Protein AF-A0A540NAC8-F1 (afdb_monomer)

Structure (mmCIF, N/CA/C/O backbone):
data_AF-A0A540NAC8-F1
#
_entry.id   AF-A0A540NAC8-F1
#
loop_
_atom_site.group_PDB
_atom_site.id
_atom_site.type_symbol
_atom_site.label_atom_id
_atom_site.label_alt_id
_atom_site.label_comp_id
_atom_site.label_asym_id
_atom_site.label_entity_id
_atom_site.label_seq_id
_atom_site.pdbx_PDB_ins_code
_atom_site.Cartn_x
_atom_site.Cartn_y
_atom_site.Cartn_z
_atom_site.occupancy
_atom_site.B_iso_or_equiv
_atom_site.auth_seq_id
_atom_site.auth_comp_id
_atom_site.auth_asym_id
_atom_site.auth_atom_id
_atom_site.pdbx_PDB_model_num
ATOM 1 N N . MET A 1 1 ? 23.824 0.332 6.372 1.00 34.28 1 MET A N 1
ATOM 2 C CA . MET A 1 1 ? 22.868 -0.719 6.780 1.00 34.28 1 MET A CA 1
ATOM 3 C C . MET A 1 1 ? 21.533 -0.044 7.017 1.00 34.28 1 MET A C 1
ATOM 5 O O . MET A 1 1 ? 21.444 0.751 7.944 1.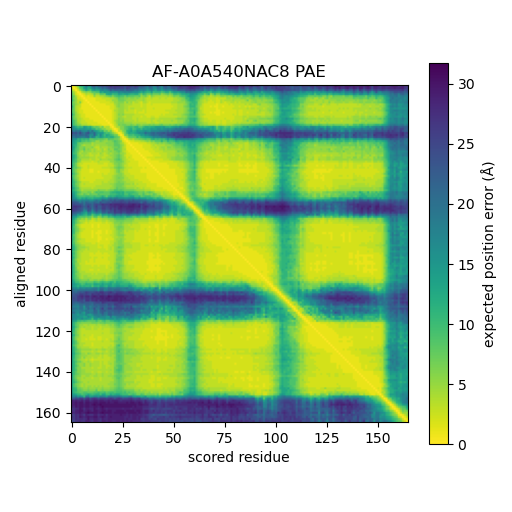00 34.28 1 MET A O 1
ATOM 9 N N . SER A 1 2 ? 20.556 -0.248 6.133 1.00 44.81 2 SER A N 1
ATOM 10 C CA . SER A 1 2 ? 19.214 0.315 6.319 1.00 44.81 2 SER A CA 1
ATOM 11 C C . SER A 1 2 ? 18.556 -0.376 7.517 1.00 44.81 2 SER A C 1
ATOM 13 O O . SER A 1 2 ? 18.455 -1.599 7.527 1.00 44.81 2 SER A O 1
ATOM 15 N N . GLN A 1 3 ? 18.176 0.382 8.550 1.00 55.34 3 GLN A N 1
ATOM 16 C CA . GLN A 1 3 ? 17.523 -0.128 9.766 1.00 55.34 3 GLN A CA 1
ATOM 17 C C . GLN A 1 3 ? 16.002 -0.241 9.584 1.00 55.34 3 GLN A C 1
ATOM 19 O O . GLN A 1 3 ? 15.232 0.156 10.458 1.00 55.34 3 GLN A O 1
ATOM 24 N N . ASN A 1 4 ? 15.549 -0.750 8.441 1.00 63.44 4 ASN A N 1
ATOM 25 C CA . ASN A 1 4 ? 14.123 -0.972 8.249 1.00 63.44 4 ASN A CA 1
ATOM 26 C C . ASN A 1 4 ? 13.706 -2.256 8.984 1.00 63.44 4 ASN A C 1
ATOM 28 O O . ASN A 1 4 ? 14.399 -3.273 8.881 1.00 63.44 4 ASN A O 1
ATOM 32 N N . PRO A 1 5 ? 12.607 -2.228 9.757 1.00 73.19 5 PRO A N 1
ATOM 33 C CA . PRO A 1 5 ? 12.093 -3.428 10.397 1.00 73.19 5 PRO A CA 1
ATOM 34 C C . PRO A 1 5 ? 11.676 -4.466 9.337 1.00 73.19 5 PRO A C 1
ATOM 36 O O . PRO A 1 5 ? 11.175 -4.080 8.281 1.00 73.19 5 PRO A O 1
ATOM 39 N N . PRO A 1 6 ? 11.835 -5.775 9.611 1.00 82.75 6 PRO A N 1
ATOM 40 C CA . PRO A 1 6 ? 11.365 -6.832 8.719 1.00 82.75 6 PRO A CA 1
ATOM 41 C C . PRO A 1 6 ? 9.871 -6.691 8.367 1.00 82.75 6 PRO A C 1
ATOM 43 O O . PRO A 1 6 ? 9.101 -6.239 9.226 1.00 82.75 6 PRO A O 1
ATOM 46 N N . PRO A 1 7 ? 9.429 -7.143 7.174 1.00 83.50 7 PRO A N 1
ATOM 47 C CA . PRO A 1 7 ? 8.024 -7.080 6.765 1.00 83.50 7 PRO A CA 1
ATOM 48 C C . PRO A 1 7 ? 7.056 -7.698 7.783 1.00 83.50 7 PRO A C 1
ATOM 50 O O . PRO A 1 7 ? 6.008 -7.120 8.055 1.00 83.50 7 PRO A O 1
ATOM 53 N N . ASP A 1 8 ? 7.432 -8.800 8.437 1.00 87.25 8 ASP A N 1
ATOM 54 C CA . ASP A 1 8 ? 6.639 -9.414 9.511 1.00 87.25 8 ASP A CA 1
ATOM 55 C C . ASP A 1 8 ? 6.321 -8.449 10.659 1.00 87.25 8 ASP A C 1
ATOM 57 O O . ASP A 1 8 ? 5.181 -8.378 11.125 1.00 87.25 8 ASP A O 1
ATOM 61 N N . ASN A 1 9 ? 7.311 -7.669 11.099 1.00 88.81 9 ASN A N 1
ATOM 62 C CA . ASN A 1 9 ? 7.152 -6.748 12.222 1.00 88.81 9 ASN A CA 1
ATOM 63 C C . ASN A 1 9 ? 6.207 -5.601 11.856 1.00 88.81 9 ASN A C 1
ATOM 65 O O . ASN A 1 9 ? 5.328 -5.242 12.644 1.00 88.81 9 ASN A O 1
ATOM 69 N N . VAL A 1 10 ? 6.359 -5.048 10.649 1.00 89.19 10 VAL A N 1
ATOM 70 C CA . VAL A 1 10 ? 5.460 -4.004 10.143 1.00 89.19 10 VAL A CA 1
ATOM 71 C C . VAL A 1 10 ? 4.057 -4.576 9.952 1.00 89.19 10 VAL A C 1
ATOM 73 O O . VAL A 1 10 ? 3.091 -3.985 10.425 1.00 89.19 10 VAL A O 1
ATOM 76 N N . CYS A 1 11 ? 3.924 -5.768 9.370 1.00 90.62 11 CYS A N 1
ATOM 77 C CA . CYS A 1 11 ? 2.642 -6.445 9.201 1.00 90.62 11 CYS A CA 1
ATOM 78 C C . CYS A 1 11 ? 1.922 -6.667 10.541 1.00 90.62 11 CYS A C 1
ATOM 80 O O . CYS 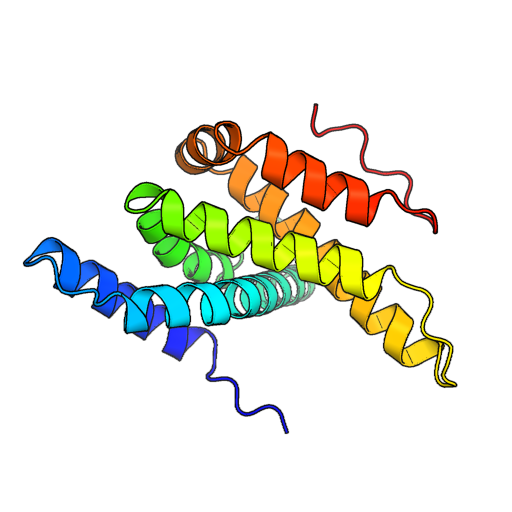A 1 11 ? 0.717 -6.422 10.648 1.00 90.62 11 CYS A O 1
ATOM 82 N N . ALA A 1 12 ? 2.640 -7.119 11.573 1.00 91.31 12 ALA A N 1
ATOM 83 C CA . ALA A 1 12 ? 2.095 -7.310 12.915 1.00 91.31 12 ALA A CA 1
ATOM 84 C C . ALA A 1 12 ? 1.642 -5.980 13.542 1.00 91.31 12 ALA A C 1
ATOM 86 O O . ALA A 1 12 ? 0.555 -5.906 14.126 1.00 91.31 12 ALA A O 1
ATOM 87 N N . MET A 1 13 ? 2.428 -4.914 13.367 1.00 92.00 13 MET A N 1
ATOM 88 C CA . MET A 1 13 ? 2.060 -3.562 13.793 1.00 92.00 13 MET A CA 1
ATOM 89 C C . MET A 1 13 ? 0.780 -3.084 13.094 1.00 92.00 13 MET A C 1
ATOM 91 O O . MET A 1 13 ? -0.143 -2.638 13.773 1.00 92.00 13 MET A O 1
ATOM 95 N N . LEU A 1 14 ? 0.678 -3.221 11.768 1.00 91.38 14 LEU A N 1
ATOM 96 C CA . LEU A 1 14 ? -0.507 -2.805 11.008 1.00 91.38 14 LEU A CA 1
ATOM 97 C C . LEU A 1 14 ? -1.757 -3.580 11.444 1.00 91.38 14 LEU A C 1
ATOM 99 O O . LEU A 1 14 ? -2.805 -2.980 11.671 1.00 91.38 14 LEU A O 1
ATOM 103 N N . ARG A 1 15 ? -1.653 -4.900 11.650 1.00 90.88 15 ARG A N 1
ATOM 104 C CA . ARG A 1 15 ? -2.763 -5.715 12.184 1.00 90.88 15 ARG A CA 1
ATOM 105 C C . ARG A 1 15 ? -3.196 -5.261 13.577 1.00 90.88 15 ARG A C 1
ATOM 107 O O . ARG A 1 15 ? -4.394 -5.194 13.858 1.00 90.88 15 ARG A O 1
ATOM 114 N N . THR A 1 16 ? -2.236 -4.919 14.432 1.00 88.56 16 THR A N 1
ATOM 115 C CA . THR A 1 16 ? -2.513 -4.391 15.774 1.00 88.56 16 THR A CA 1
ATOM 116 C C . THR A 1 16 ? -3.238 -3.050 15.687 1.00 88.56 16 THR A C 1
ATOM 118 O O . THR A 1 16 ? -4.263 -2.874 16.340 1.00 88.56 16 THR A O 1
ATOM 121 N N . LEU A 1 17 ? -2.774 -2.139 14.825 1.00 86.25 17 LEU A N 1
ATOM 122 C CA . LEU A 1 17 ? -3.424 -0.849 14.580 1.00 86.25 17 LEU A CA 1
ATOM 123 C C . LEU A 1 17 ? -4.868 -1.021 14.104 1.00 86.25 17 LEU A C 1
ATOM 125 O O . LEU A 1 17 ? -5.769 -0.433 14.690 1.00 86.25 17 LEU A O 1
ATOM 129 N N . ILE A 1 18 ? -5.108 -1.883 13.112 1.00 86.31 18 ILE A N 1
ATOM 130 C CA . ILE A 1 18 ? -6.457 -2.178 12.600 1.00 86.31 18 ILE A CA 1
ATOM 131 C C . ILE A 1 18 ? -7.370 -2.708 13.712 1.00 86.31 18 ILE A C 1
ATOM 133 O O . ILE A 1 18 ? -8.542 -2.331 13.786 1.00 86.31 18 ILE A O 1
ATOM 137 N N . THR A 1 19 ? -6.844 -3.583 14.571 1.00 85.88 19 THR A N 1
ATOM 138 C CA . THR A 1 19 ? -7.596 -4.187 15.680 1.00 85.88 19 THR A CA 1
ATOM 139 C C . THR A 1 19 ? -7.957 -3.150 16.744 1.00 85.88 19 THR A C 1
ATOM 141 O O . THR A 1 19 ? -9.088 -3.130 17.224 1.00 85.88 19 THR A O 1
ATOM 144 N N . LEU A 1 20 ? -7.018 -2.270 17.099 1.00 78.50 20 LEU A N 1
ATOM 145 C CA . LEU A 1 20 ? -7.239 -1.215 18.091 1.00 78.50 20 LEU A CA 1
ATOM 146 C C . LEU A 1 20 ? -8.197 -0.137 17.573 1.00 78.50 20 LEU A C 1
ATOM 148 O O . LEU A 1 20 ? -9.123 0.249 18.283 1.00 78.50 20 LEU A O 1
ATOM 152 N N . ASP A 1 21 ? -8.021 0.295 16.325 1.00 72.75 21 ASP A N 1
ATOM 153 C CA . ASP A 1 21 ? -8.832 1.352 15.715 1.00 72.75 21 ASP A CA 1
ATOM 154 C C . ASP A 1 21 ? -10.301 0.937 15.521 1.00 72.75 21 ASP A C 1
ATOM 156 O O . ASP A 1 21 ? -11.215 1.742 15.666 1.00 72.75 21 ASP A O 1
ATOM 160 N N . SER A 1 22 ? -10.561 -0.359 15.305 1.00 63.78 22 SER A N 1
ATOM 161 C CA . SER A 1 22 ? -11.932 -0.894 15.202 1.00 63.78 22 SER A CA 1
ATOM 162 C C . SER A 1 22 ? -12.733 -0.798 16.509 1.00 63.78 22 SER A C 1
ATOM 164 O O . SER A 1 22 ? -13.950 -0.957 16.486 1.00 63.78 22 SER A O 1
ATOM 166 N N . ASN A 1 23 ? -12.069 -0.548 17.641 1.00 54.91 23 ASN A N 1
ATOM 167 C CA . ASN A 1 23 ? -12.704 -0.440 18.954 1.00 54.91 23 ASN A CA 1
ATOM 168 C C . ASN A 1 23 ? -12.814 1.011 19.452 1.00 54.91 23 ASN A C 1
ATOM 170 O O . ASN A 1 23 ? -13.647 1.295 20.309 1.00 54.91 23 ASN A O 1
ATOM 174 N N . THR A 1 24 ? -12.003 1.925 18.918 1.00 49.75 24 THR A N 1
ATOM 175 C CA . THR A 1 24 ? -11.921 3.343 19.312 1.00 49.75 24 THR A CA 1
ATOM 176 C C . THR A 1 24 ? -11.070 4.077 18.275 1.00 49.75 24 THR A C 1
ATOM 178 O O . THR A 1 24 ? -10.004 3.578 17.932 1.00 49.75 24 THR A O 1
ATOM 181 N N . THR A 1 25 ? -11.475 5.261 17.812 1.00 57.84 25 THR A N 1
ATOM 182 C CA . THR A 1 25 ? -10.711 6.073 16.846 1.00 57.84 25 THR A CA 1
ATOM 183 C C . THR A 1 25 ? -9.410 6.576 17.491 1.00 57.84 25 THR A C 1
ATOM 185 O O . THR A 1 25 ? -9.408 7.587 18.194 1.00 57.84 25 THR A O 1
ATOM 188 N N . ILE A 1 26 ? -8.307 5.833 17.328 1.00 64.69 26 ILE A N 1
ATOM 189 C CA . ILE A 1 26 ? -7.054 6.033 18.095 1.00 64.69 26 ILE A CA 1
ATOM 190 C C . ILE A 1 26 ? -5.941 6.677 17.251 1.00 64.69 26 ILE A C 1
ATOM 192 O O . ILE A 1 26 ? -4.974 7.212 17.804 1.00 64.69 26 ILE A O 1
ATOM 196 N N . ILE A 1 27 ? -6.026 6.652 15.917 1.00 71.38 27 ILE A N 1
ATOM 197 C CA . ILE A 1 27 ? -4.897 7.093 15.085 1.00 71.38 27 ILE A CA 1
ATOM 198 C C . ILE A 1 27 ? -4.772 8.623 15.114 1.00 71.38 27 ILE A C 1
ATOM 200 O O . ILE A 1 27 ? -5.547 9.355 14.507 1.00 71.38 27 ILE A O 1
ATOM 204 N N . SER A 1 28 ? -3.753 9.118 15.821 1.00 79.69 28 SER A N 1
ATOM 205 C CA . SER A 1 28 ? -3.393 10.541 15.807 1.00 79.69 28 SER A CA 1
ATOM 206 C C . SER A 1 28 ? -2.917 10.998 14.421 1.00 79.69 28 SER A C 1
ATOM 208 O O . SER A 1 28 ? -2.326 10.217 13.675 1.00 79.69 28 SER A O 1
ATOM 210 N N . GLN A 1 29 ? -3.045 12.293 14.116 1.00 79.00 29 GLN A N 1
ATOM 211 C CA . GLN A 1 29 ? -2.533 12.879 12.867 1.00 79.00 29 GLN A CA 1
ATOM 212 C C . GLN A 1 29 ? -1.032 12.609 12.654 1.00 79.00 29 GLN A C 1
ATOM 214 O O . GLN A 1 29 ? -0.590 12.355 11.538 1.00 79.00 29 GLN A O 1
ATOM 219 N N . ARG A 1 30 ? -0.231 12.603 13.730 1.00 81.75 30 ARG A N 1
ATOM 220 C CA . ARG A 1 30 ? 1.194 12.250 13.645 1.00 81.75 30 ARG A CA 1
ATOM 221 C C . ARG A 1 30 ? 1.385 10.803 13.189 1.00 81.75 30 ARG A C 1
ATOM 223 O O . ARG A 1 30 ? 2.206 10.558 12.314 1.00 81.75 30 ARG A O 1
ATOM 230 N N . ALA A 1 31 ? 0.638 9.865 13.770 1.00 80.94 31 ALA A N 1
ATOM 231 C CA . ALA A 1 31 ? 0.697 8.459 13.379 1.00 80.94 31 ALA A CA 1
ATOM 232 C C . ALA A 1 31 ? 0.231 8.261 11.930 1.00 80.94 31 ALA A C 1
ATOM 234 O O . ALA A 1 31 ? 0.846 7.493 11.200 1.00 80.94 31 ALA A O 1
ATOM 235 N N . PHE A 1 32 ? -0.785 9.008 11.497 1.00 82.56 32 PHE A N 1
ATOM 236 C CA . PHE A 1 32 ? -1.253 9.020 10.113 1.00 82.56 32 PHE A CA 1
ATOM 237 C C . PHE A 1 32 ? -0.153 9.448 9.128 1.00 82.56 32 PHE A C 1
ATOM 239 O O . PHE A 1 32 ? 0.141 8.725 8.179 1.00 82.56 32 PHE A O 1
ATOM 246 N N . ILE A 1 33 ? 0.530 10.566 9.399 1.00 83.38 33 ILE A N 1
ATOM 247 C CA . ILE A 1 33 ? 1.661 11.034 8.579 1.00 83.38 33 ILE A CA 1
ATOM 248 C C . ILE A 1 33 ? 2.791 9.995 8.569 1.00 83.38 33 ILE A C 1
ATOM 250 O O . ILE A 1 33 ? 3.353 9.690 7.520 1.00 83.38 33 ILE A O 1
ATOM 254 N N . SER A 1 34 ? 3.116 9.409 9.727 1.00 86.38 34 SER A N 1
ATOM 255 C CA . SER A 1 34 ? 4.127 8.350 9.802 1.00 86.38 34 SER A CA 1
ATOM 256 C C . SER A 1 34 ? 3.749 7.120 8.972 1.00 86.38 34 SER A C 1
ATOM 258 O O . SER A 1 34 ? 4.615 6.568 8.299 1.00 86.38 34 SER A O 1
ATOM 260 N N . LEU A 1 35 ? 2.476 6.711 8.971 1.00 86.62 35 LEU A N 1
ATOM 261 C CA . LEU A 1 35 ? 1.990 5.613 8.132 1.00 86.62 35 LEU A CA 1
ATOM 262 C C . LEU A 1 35 ? 2.138 5.934 6.644 1.00 86.62 35 LEU A C 1
ATOM 264 O O . LEU A 1 35 ? 2.628 5.087 5.905 1.00 86.62 35 LEU A O 1
ATOM 268 N N . GLY A 1 36 ? 1.805 7.155 6.224 1.00 85.12 36 GLY A N 1
ATOM 269 C CA . GLY A 1 36 ? 1.996 7.607 4.844 1.00 85.12 36 GLY A CA 1
ATOM 270 C C . GLY A 1 36 ? 3.436 7.500 4.342 1.00 85.12 36 GLY A C 1
ATOM 271 O O . GLY A 1 36 ? 3.645 7.221 3.172 1.00 85.12 36 GLY A O 1
ATOM 272 N N . ASN A 1 37 ? 4.423 7.635 5.231 1.00 84.38 37 ASN A N 1
ATOM 273 C CA . ASN A 1 37 ? 5.840 7.502 4.880 1.00 84.38 37 ASN A CA 1
ATOM 274 C C . ASN A 1 37 ? 6.345 6.049 4.943 1.00 84.38 37 ASN A C 1
ATOM 276 O O . ASN A 1 37 ? 7.233 5.663 4.186 1.00 84.38 37 ASN A O 1
ATOM 280 N N . ILE A 1 38 ? 5.808 5.240 5.862 1.00 88.88 38 ILE A N 1
ATOM 281 C CA . ILE A 1 38 ? 6.247 3.851 6.080 1.00 88.88 38 ILE A CA 1
ATOM 282 C C . ILE A 1 38 ? 5.617 2.902 5.056 1.00 88.88 38 ILE A C 1
ATOM 284 O O . ILE A 1 38 ? 6.293 2.007 4.546 1.00 88.88 38 ILE A O 1
ATOM 288 N N . LEU A 1 39 ? 4.327 3.078 4.757 1.00 93.06 39 LEU A N 1
ATOM 289 C CA . LEU A 1 39 ? 3.563 2.162 3.910 1.00 93.06 39 LEU A CA 1
ATOM 290 C C . LEU A 1 39 ? 4.083 2.053 2.473 1.00 93.06 39 LEU A C 1
ATOM 292 O O . LEU A 1 39 ? 4.182 0.918 2.010 1.00 93.06 39 LEU A O 1
ATOM 296 N N . PRO A 1 40 ? 4.466 3.141 1.773 1.00 92.56 40 PRO A N 1
ATOM 297 C CA . PRO A 1 40 ? 5.029 3.037 0.432 1.00 92.56 40 PRO A CA 1
ATOM 298 C C . PRO A 1 40 ? 6.248 2.117 0.420 1.00 92.56 40 PRO A C 1
ATOM 300 O O . PRO A 1 40 ? 6.303 1.177 -0.365 1.00 92.56 40 PRO A O 1
ATOM 303 N N . ARG A 1 41 ? 7.180 2.304 1.366 1.00 91.12 41 ARG A N 1
ATOM 304 C CA . ARG A 1 41 ? 8.380 1.465 1.448 1.00 91.12 41 ARG A CA 1
ATOM 305 C C . ARG A 1 41 ? 8.041 0.013 1.763 1.00 91.12 41 ARG A C 1
ATOM 307 O O . ARG A 1 41 ? 8.540 -0.885 1.095 1.00 91.12 41 ARG A O 1
ATOM 314 N N . TYR A 1 42 ? 7.179 -0.200 2.754 1.00 92.44 42 TYR A N 1
ATOM 315 C CA . TYR A 1 42 ? 6.730 -1.533 3.142 1.00 92.44 42 TYR A CA 1
ATOM 316 C C . TYR A 1 42 ? 6.097 -2.292 1.968 1.00 92.44 42 TYR A C 1
ATOM 318 O O . TYR A 1 42 ? 6.391 -3.466 1.774 1.00 92.44 42 TYR A O 1
ATOM 326 N N . LEU A 1 43 ? 5.266 -1.630 1.158 1.00 93.69 43 LEU A N 1
ATOM 327 C CA . LEU A 1 43 ? 4.634 -2.245 -0.010 1.00 93.69 43 LEU A CA 1
ATOM 328 C C . LEU A 1 43 ? 5.658 -2.662 -1.070 1.00 93.69 43 LEU A C 1
ATOM 330 O O . LEU A 1 43 ? 5.538 -3.756 -1.615 1.00 93.69 43 LEU A O 1
ATOM 334 N N . ILE A 1 44 ? 6.685 -1.841 -1.315 1.00 91.62 44 ILE A N 1
ATOM 335 C CA . ILE A 1 44 ? 7.790 -2.199 -2.216 1.00 91.62 44 ILE A CA 1
ATOM 336 C C . ILE A 1 44 ? 8.556 -3.413 -1.684 1.00 91.62 44 ILE A C 1
ATOM 338 O O . ILE A 1 44 ? 8.757 -4.376 -2.423 1.00 91.62 44 ILE A O 1
ATOM 342 N N . ASP A 1 45 ? 8.919 -3.412 -0.399 1.00 89.62 45 ASP A N 1
ATOM 343 C CA . ASP A 1 45 ? 9.643 -4.527 0.221 1.00 89.62 45 ASP A CA 1
ATOM 344 C C . ASP A 1 45 ? 8.805 -5.836 0.164 1.00 89.62 45 ASP A C 1
ATOM 346 O O . ASP A 1 45 ? 9.335 -6.923 -0.078 1.00 89.62 45 ASP A O 1
ATOM 350 N N . VAL A 1 46 ? 7.476 -5.748 0.315 1.00 90.38 46 VAL A N 1
ATOM 351 C CA . VAL A 1 46 ? 6.550 -6.889 0.170 1.00 90.38 46 VAL A CA 1
ATOM 352 C C . VAL A 1 46 ? 6.459 -7.379 -1.274 1.00 90.38 46 VAL A C 1
ATOM 354 O O . VAL A 1 46 ? 6.472 -8.587 -1.506 1.00 90.38 46 VAL A O 1
ATOM 357 N N . VAL A 1 47 ? 6.381 -6.479 -2.252 1.00 89.88 47 VAL A N 1
ATOM 358 C CA . VAL A 1 47 ? 6.387 -6.858 -3.671 1.00 89.88 47 VAL A CA 1
ATOM 359 C C . VAL A 1 47 ? 7.675 -7.589 -4.032 1.00 89.88 47 VAL A C 1
ATOM 361 O O . VAL A 1 47 ? 7.624 -8.639 -4.670 1.00 89.88 47 VAL A O 1
ATOM 364 N N . GLN A 1 48 ? 8.819 -7.095 -3.566 1.00 87.50 48 GLN A N 1
ATOM 365 C CA . GLN A 1 48 ? 10.104 -7.758 -3.775 1.00 87.50 48 GLN A CA 1
ATOM 366 C C . GLN A 1 48 ? 10.125 -9.158 -3.139 1.00 87.50 48 GLN A C 1
ATOM 368 O O . GLN A 1 48 ? 10.538 -10.109 -3.799 1.00 87.50 48 GLN A O 1
ATOM 373 N N . CYS A 1 49 ? 9.581 -9.317 -1.923 1.00 86.31 49 CYS A N 1
ATOM 374 C CA . CYS A 1 49 ? 9.379 -10.630 -1.287 1.00 86.31 49 CYS A CA 1
ATOM 375 C C . CYS A 1 49 ? 8.569 -11.576 -2.182 1.00 86.31 49 CYS A C 1
ATOM 377 O O . CYS A 1 49 ? 8.984 -12.711 -2.397 1.00 86.31 49 CYS A O 1
ATOM 379 N N . ILE A 1 50 ? 7.444 -11.109 -2.740 1.00 86.62 50 ILE A N 1
ATOM 380 C CA . ILE A 1 50 ? 6.579 -11.914 -3.619 1.00 86.62 50 ILE A CA 1
ATOM 381 C C . ILE A 1 50 ? 7.343 -12.361 -4.869 1.00 86.62 50 ILE A C 1
ATOM 383 O O . ILE A 1 50 ? 7.349 -13.545 -5.196 1.00 86.62 50 ILE A O 1
ATOM 387 N N . VAL A 1 51 ? 8.028 -11.433 -5.541 1.00 84.50 51 VAL A N 1
ATOM 388 C CA . VAL A 1 51 ? 8.795 -11.730 -6.761 1.00 84.50 51 VAL A CA 1
ATOM 389 C C . VAL A 1 51 ? 9.917 -12.737 -6.484 1.00 84.50 51 VAL A C 1
ATOM 391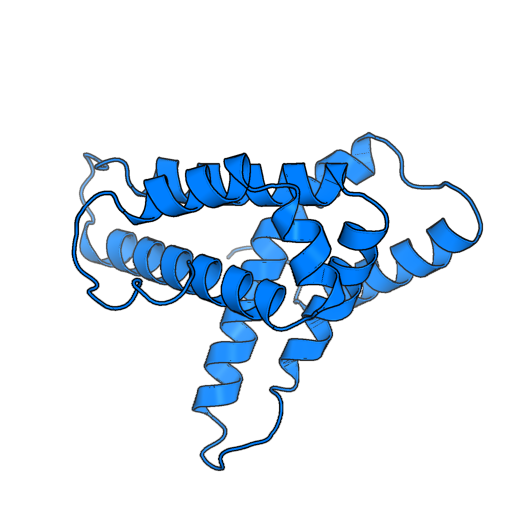 O O . VAL A 1 51 ? 10.187 -13.612 -7.307 1.00 84.50 51 VAL A O 1
ATOM 394 N N . GLU A 1 52 ? 10.589 -12.640 -5.337 1.0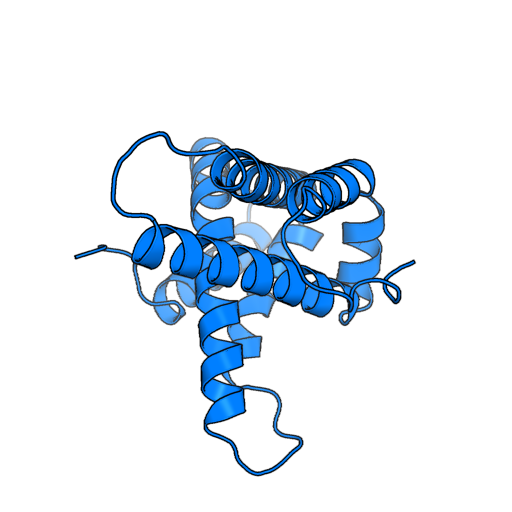0 82.56 52 GLU A N 1
ATOM 395 C CA . GLU A 1 52 ? 11.616 -13.606 -4.934 1.00 82.56 52 GLU A CA 1
ATOM 396 C C . GLU A 1 52 ? 11.049 -14.984 -4.568 1.00 82.56 52 GLU A C 1
ATOM 398 O O . GLU A 1 52 ? 11.672 -16.003 -4.879 1.00 82.56 52 GLU A O 1
ATOM 403 N N . ASP A 1 53 ? 9.894 -15.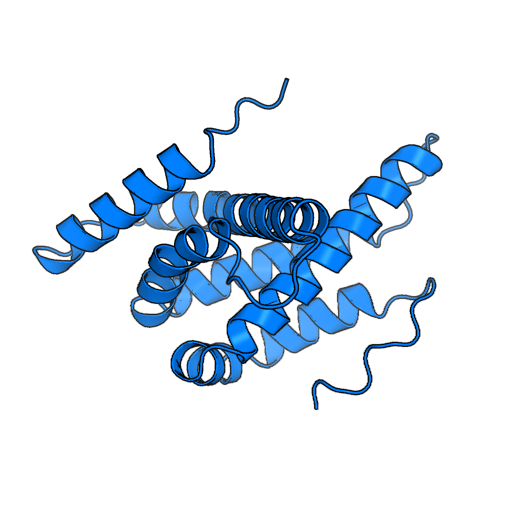027 -3.908 1.00 77.94 53 ASP A N 1
ATOM 404 C CA . ASP A 1 53 ? 9.195 -16.257 -3.518 1.00 77.94 53 ASP A CA 1
ATOM 405 C C . ASP A 1 53 ? 8.684 -17.015 -4.757 1.00 77.94 53 ASP A C 1
ATOM 407 O O . ASP A 1 53 ? 8.914 -18.220 -4.907 1.00 77.94 53 ASP A O 1
ATOM 411 N N . ASP A 1 54 ? 8.116 -16.291 -5.725 1.00 77.31 54 ASP A N 1
ATOM 412 C CA . ASP A 1 54 ? 7.648 -16.847 -6.998 1.00 77.31 54 ASP A CA 1
ATOM 413 C C . ASP A 1 54 ? 8.811 -17.428 -7.829 1.00 77.31 54 ASP A C 1
ATOM 415 O O . ASP A 1 54 ? 8.677 -18.492 -8.435 1.00 77.31 54 ASP A O 1
ATOM 419 N N . LYS A 1 55 ? 10.000 -16.803 -7.806 1.00 76.19 55 LYS A N 1
ATOM 420 C CA . LYS A 1 55 ? 11.208 -17.329 -8.481 1.00 76.19 55 LYS A CA 1
ATOM 421 C C . LYS A 1 55 ? 11.724 -18.637 -7.873 1.00 76.19 55 LYS A C 1
ATOM 423 O O . LYS A 1 55 ? 12.302 -19.456 -8.587 1.00 76.19 55 LYS A O 1
ATOM 428 N N . LYS A 1 56 ? 11.565 -18.833 -6.560 1.00 67.62 56 LYS A N 1
ATOM 429 C CA . LYS A 1 56 ? 12.017 -20.047 -5.851 1.00 67.62 56 LYS A CA 1
ATOM 430 C C . LYS A 1 56 ? 11.086 -21.234 -6.090 1.00 67.62 56 LYS A C 1
ATOM 432 O O . LYS A 1 56 ? 11.520 -22.385 -6.016 1.00 67.62 56 LYS A O 1
ATOM 437 N N . THR A 1 57 ? 9.826 -20.965 -6.406 1.00 60.66 57 THR A N 1
ATOM 438 C CA . THR A 1 57 ? 8.782 -21.981 -6.501 1.00 60.66 57 THR A CA 1
ATOM 439 C C . THR A 1 57 ? 8.617 -22.417 -7.960 1.00 60.66 57 THR A C 1
ATOM 441 O O . THR A 1 57 ? 7.808 -21.890 -8.710 1.00 60.66 57 THR A O 1
ATOM 444 N N . THR A 1 58 ? 9.400 -23.409 -8.397 1.00 56.53 58 THR A N 1
ATOM 445 C CA . THR A 1 58 ? 9.379 -23.965 -9.775 1.00 56.53 58 THR A CA 1
ATOM 446 C C . THR A 1 58 ? 8.074 -24.681 -10.157 1.00 56.53 58 THR A C 1
ATOM 448 O O . THR A 1 58 ? 7.926 -25.134 -11.293 1.00 56.53 58 THR A O 1
ATOM 451 N N . VAL A 1 59 ? 7.109 -24.776 -9.239 1.00 50.00 59 VAL A N 1
ATOM 452 C CA . VAL A 1 59 ? 5.784 -25.347 -9.482 1.00 50.00 59 VAL A CA 1
ATOM 453 C C . VAL A 1 59 ? 4.760 -24.219 -9.498 1.00 50.00 59 VAL A C 1
ATOM 455 O O . VAL A 1 59 ? 4.426 -23.627 -8.476 1.00 50.00 59 VAL A O 1
ATOM 458 N N . SER A 1 60 ? 4.277 -23.947 -10.706 1.00 56.31 60 SER A N 1
ATOM 459 C CA . SER A 1 60 ? 3.137 -23.090 -11.008 1.00 56.31 60 SER A CA 1
ATOM 460 C C . SER A 1 60 ? 1.960 -23.361 -10.049 1.00 56.31 60 SER A C 1
ATOM 462 O O . SER A 1 60 ? 1.537 -24.509 -9.917 1.00 56.31 60 SER A O 1
ATOM 464 N N . ILE A 1 61 ? 1.422 -22.280 -9.453 1.00 45.66 61 ILE A N 1
ATOM 465 C CA . ILE A 1 61 ? 0.080 -22.100 -8.835 1.00 45.66 61 ILE A CA 1
ATOM 466 C C . ILE A 1 61 ? 0.023 -21.850 -7.305 1.00 45.66 61 ILE A C 1
ATOM 468 O O . ILE A 1 61 ? -1.025 -21.424 -6.820 1.00 45.66 61 ILE A O 1
ATOM 472 N N . SER A 1 62 ? 1.086 -21.958 -6.500 1.00 47.72 62 SER A N 1
ATOM 473 C CA . SER A 1 62 ? 0.941 -21.577 -5.077 1.00 47.72 62 SER A CA 1
ATOM 474 C C . SER A 1 62 ? 1.070 -20.065 -4.877 1.00 47.72 62 SER A C 1
ATOM 476 O O 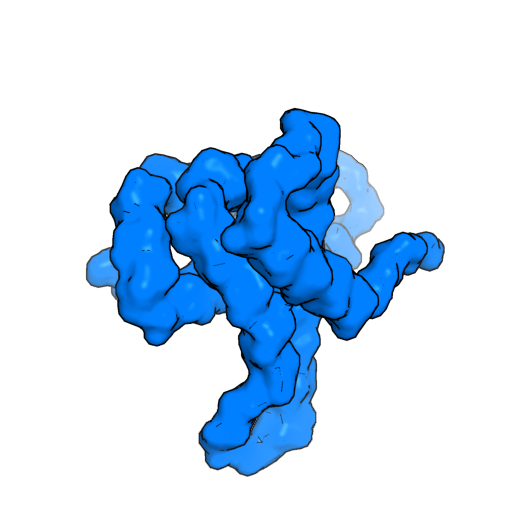. SER A 1 62 ? 2.162 -19.521 -4.985 1.00 47.72 62 SER A O 1
ATOM 478 N N . SER A 1 63 ? -0.052 -19.407 -4.567 1.00 58.28 63 SER A N 1
ATOM 479 C CA . SER A 1 63 ? -0.130 -18.043 -4.029 1.00 58.28 63 SER A CA 1
ATOM 480 C C . SER A 1 63 ? 1.060 -17.760 -3.106 1.00 58.28 63 SER A C 1
ATOM 482 O O . SER A 1 63 ? 1.104 -18.348 -2.025 1.00 58.28 63 SER A O 1
ATOM 484 N N . SER A 1 64 ? 2.012 -16.914 -3.539 1.00 66.94 64 SER A N 1
ATOM 485 C CA . SER A 1 64 ? 3.195 -16.561 -2.740 1.00 66.94 64 SER A CA 1
ATOM 486 C C . SER A 1 64 ? 2.778 -16.305 -1.303 1.00 66.94 64 SER A C 1
ATOM 488 O O . SER A 1 64 ? 1.827 -15.548 -1.052 1.00 66.94 64 SER A O 1
ATOM 490 N N . SER A 1 65 ? 3.494 -16.934 -0.367 1.00 76.12 65 SER A N 1
ATOM 491 C CA . SER A 1 65 ? 3.193 -16.760 1.048 1.00 76.12 65 SER A CA 1
ATOM 492 C C . SER A 1 65 ? 3.250 -15.281 1.384 1.00 76.12 65 SER A C 1
ATOM 494 O O . SER A 1 65 ? 2.351 -14.837 2.075 1.00 76.12 65 SER A O 1
ATOM 496 N N . CYS A 1 66 ? 4.167 -14.506 0.780 1.00 84.44 66 CYS A N 1
ATOM 497 C CA . CYS A 1 66 ? 4.321 -13.059 0.964 1.00 84.44 66 CYS A CA 1
ATOM 498 C C . CYS A 1 66 ? 3.066 -12.226 0.613 1.00 84.44 66 CYS A C 1
ATOM 500 O O . CYS A 1 66 ? 2.925 -11.117 1.126 1.00 84.44 66 CYS A O 1
ATOM 502 N N . ARG A 1 67 ? 2.100 -12.720 -0.181 1.00 87.31 67 ARG A N 1
ATOM 503 C CA . ARG A 1 67 ? 0.872 -11.952 -0.501 1.00 87.31 67 ARG A CA 1
ATOM 504 C C . ARG A 1 67 ? 0.040 -11.608 0.738 1.00 87.31 67 ARG A C 1
ATOM 506 O O . ARG A 1 67 ? -0.631 -10.577 0.761 1.00 87.31 67 ARG A O 1
ATOM 513 N N . TYR A 1 68 ? 0.129 -12.407 1.805 1.00 89.00 68 TYR A N 1
ATOM 514 C CA . TYR A 1 68 ? -0.549 -12.124 3.078 1.00 89.00 68 TYR A CA 1
ATOM 515 C C . TYR A 1 68 ? -0.142 -10.795 3.732 1.00 89.00 68 TYR A C 1
ATOM 517 O O . TYR A 1 68 ? -0.892 -10.262 4.557 1.00 89.00 68 TYR A O 1
ATOM 525 N N . TYR A 1 69 ? 1.034 -10.264 3.386 1.00 92.56 69 TYR A N 1
ATOM 526 C CA . TYR A 1 69 ? 1.549 -9.007 3.915 1.00 92.56 69 TYR A CA 1
ATOM 527 C C . TYR A 1 69 ? 0.816 -7.780 3.358 1.00 92.56 69 TYR A C 1
ATOM 529 O O . TYR A 1 69 ? 0.853 -6.722 3.988 1.00 92.56 69 TYR A O 1
ATOM 537 N N . LEU A 1 70 ? 0.113 -7.914 2.225 1.00 93.31 70 LEU A N 1
ATOM 538 C CA . LEU A 1 70 ? -0.666 -6.830 1.609 1.00 93.31 70 LEU A CA 1
ATOM 539 C C . LEU A 1 70 ? -2.028 -6.626 2.276 1.00 93.31 70 LEU A C 1
ATOM 541 O O . LEU A 1 70 ? -2.523 -5.503 2.343 1.00 93.31 70 LEU A O 1
ATOM 545 N N . ILE A 1 71 ? -2.603 -7.699 2.826 1.00 93.00 71 ILE A N 1
ATOM 546 C CA . ILE A 1 71 ? -3.937 -7.712 3.443 1.00 93.00 71 ILE A CA 1
ATOM 547 C C . ILE A 1 71 ? -4.150 -6.552 4.435 1.00 93.00 71 ILE A C 1
ATOM 549 O O . ILE A 1 71 ? -5.146 -5.841 4.296 1.00 93.00 71 ILE A O 1
ATOM 553 N N . PRO A 1 72 ? -3.270 -6.299 5.429 1.00 93.25 72 PRO A N 1
ATOM 554 C CA . PRO A 1 72 ? -3.494 -5.191 6.354 1.00 93.25 72 PRO A CA 1
ATOM 555 C C . PRO A 1 72 ? -3.469 -3.815 5.671 1.00 93.25 72 PRO A C 1
ATOM 557 O O . PRO A 1 72 ? -4.231 -2.941 6.071 1.00 93.25 72 PRO A O 1
ATOM 560 N N . CYS A 1 73 ? -2.660 -3.613 4.626 1.00 94.25 73 CYS A N 1
ATOM 561 C CA . CYS A 1 73 ? -2.665 -2.357 3.872 1.00 94.25 73 CYS A CA 1
ATOM 562 C C . CYS A 1 73 ? -3.995 -2.155 3.148 1.00 94.25 73 CYS A C 1
ATOM 564 O O . CYS A 1 73 ? -4.572 -1.079 3.224 1.00 94.25 73 CYS A O 1
ATOM 566 N N . PHE A 1 74 ? -4.520 -3.202 2.514 1.00 94.38 74 PHE A N 1
ATOM 567 C CA . PHE A 1 74 ? -5.798 -3.150 1.802 1.00 94.38 74 PHE A CA 1
ATOM 568 C C . PHE A 1 74 ? -6.957 -2.811 2.744 1.00 94.38 74 PHE A C 1
ATOM 570 O O . PHE A 1 74 ? -7.780 -1.953 2.435 1.00 94.38 74 PHE A O 1
ATOM 577 N N . VAL A 1 75 ? -6.967 -3.396 3.945 1.00 92.62 75 VAL A N 1
ATOM 578 C CA . VAL A 1 75 ? -7.937 -3.035 4.991 1.00 92.62 75 VAL A CA 1
ATOM 579 C C . VAL A 1 75 ? -7.790 -1.572 5.421 1.00 92.62 75 VAL A C 1
ATOM 581 O O . VAL A 1 75 ? -8.792 -0.896 5.640 1.00 92.62 75 VAL A O 1
ATOM 584 N N . LEU A 1 76 ? -6.563 -1.064 5.556 1.00 91.50 76 LEU A N 1
ATOM 585 C CA . LEU A 1 76 ? -6.333 0.341 5.907 1.00 91.50 76 LEU A CA 1
ATOM 586 C C . LEU A 1 76 ? -6.774 1.298 4.795 1.00 91.50 76 LEU A C 1
ATOM 588 O O . LEU A 1 76 ? -7.338 2.343 5.102 1.00 91.50 76 LEU A O 1
ATOM 592 N N . PHE A 1 77 ? -6.559 0.942 3.531 1.00 92.56 77 PHE A N 1
ATOM 593 C CA . PHE A 1 77 ? -6.960 1.753 2.380 1.00 92.56 77 PHE A CA 1
ATOM 594 C C . PHE A 1 77 ? -8.471 1.813 2.205 1.00 92.56 77 PHE A C 1
ATOM 596 O O . PHE A 1 77 ? -9.002 2.891 1.969 1.00 92.56 77 PHE A O 1
ATOM 603 N N . ASP A 1 78 ? -9.165 0.697 2.417 1.00 91.06 78 ASP A N 1
ATOM 604 C CA . ASP A 1 78 ? -10.628 0.663 2.475 1.00 91.06 78 ASP A CA 1
ATOM 605 C C . ASP A 1 78 ? -11.186 1.556 3.591 1.00 91.06 78 ASP A C 1
ATOM 607 O O . ASP A 1 78 ? -12.166 2.272 3.406 1.00 91.06 78 ASP A O 1
ATOM 611 N N . LYS A 1 79 ? -10.533 1.560 4.757 1.00 88.31 79 LYS A N 1
ATOM 612 C CA . LYS A 1 79 ? -10.941 2.407 5.885 1.00 88.31 79 LYS A CA 1
ATOM 613 C C . LYS A 1 79 ? -10.572 3.879 5.706 1.00 88.31 79 LYS A C 1
ATOM 615 O O . LYS A 1 79 ? -11.248 4.744 6.258 1.00 88.31 79 LYS A O 1
ATOM 620 N N . SER A 1 80 ? -9.484 4.174 4.999 1.00 89.69 80 SER A N 1
ATOM 621 C CA . SER A 1 80 ? -8.946 5.522 4.846 1.00 89.69 80 SER A CA 1
ATOM 622 C C . SER A 1 80 ? -8.435 5.763 3.429 1.00 89.69 80 SER A C 1
ATOM 624 O O . SER A 1 80 ? -7.271 5.539 3.091 1.00 89.69 80 SER A O 1
ATOM 626 N N . HIS A 1 81 ? -9.326 6.322 2.618 1.00 91.94 81 HIS A N 1
ATOM 627 C CA . HIS A 1 81 ? -9.034 6.824 1.277 1.00 91.94 81 HIS A CA 1
ATOM 628 C C . HIS A 1 81 ? -7.945 7.909 1.287 1.00 91.94 81 HIS A C 1
ATOM 630 O O . HIS A 1 81 ? -7.111 7.962 0.391 1.00 91.94 81 HIS A O 1
ATOM 636 N N . GLU A 1 82 ? -7.903 8.741 2.330 1.00 92.06 82 GLU A N 1
ATOM 637 C CA . GLU A 1 82 ? -6.861 9.759 2.501 1.00 92.06 82 GLU A CA 1
ATOM 638 C C . GLU A 1 82 ? -5.470 9.128 2.680 1.00 92.06 82 GLU A C 1
ATOM 640 O O . GLU A 1 82 ? -4.486 9.630 2.138 1.00 92.06 82 GLU A O 1
ATOM 645 N N . LEU A 1 83 ? -5.380 7.996 3.390 1.00 92.19 83 LEU A N 1
ATOM 646 C CA . LEU A 1 83 ? -4.120 7.274 3.552 1.00 92.19 83 LEU A CA 1
ATOM 647 C C . LEU A 1 83 ? -3.663 6.655 2.232 1.00 92.19 83 LEU A C 1
ATOM 649 O O . LEU A 1 83 ? -2.484 6.749 1.895 1.00 92.19 83 LEU A O 1
ATOM 653 N N . LEU A 1 84 ? -4.586 6.053 1.476 1.00 94.81 84 LEU A N 1
ATOM 654 C CA . LEU A 1 84 ? -4.281 5.540 0.141 1.00 94.81 84 LEU A CA 1
ATOM 655 C C . LEU A 1 84 ? -3.785 6.663 -0.776 1.00 94.81 84 LEU A C 1
ATOM 657 O O . LEU A 1 84 ? -2.753 6.503 -1.421 1.00 94.81 84 LEU A O 1
ATOM 661 N N . ASN A 1 85 ? -4.459 7.814 -0.775 1.00 94.81 85 ASN A N 1
ATOM 662 C CA . ASN A 1 85 ? -4.048 8.982 -1.549 1.00 94.81 85 ASN A CA 1
ATOM 663 C C . ASN A 1 85 ? -2.610 9.408 -1.225 1.00 94.81 85 ASN A C 1
ATOM 665 O O . ASN A 1 85 ? -1.799 9.646 -2.118 1.00 94.81 85 ASN A O 1
ATOM 669 N N . LEU A 1 86 ? -2.277 9.486 0.066 1.00 94.12 86 LEU A N 1
ATOM 670 C CA . LEU A 1 86 ? -0.937 9.854 0.516 1.00 94.12 86 LEU A CA 1
ATOM 671 C C . LEU A 1 86 ? 0.113 8.838 0.047 1.00 94.12 86 LEU A C 1
ATOM 673 O O . LEU A 1 86 ? 1.191 9.228 -0.403 1.00 94.12 86 LEU A O 1
ATOM 677 N N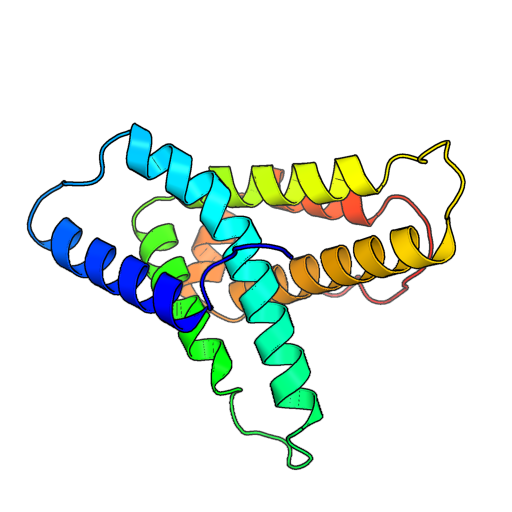 . VAL A 1 87 ? -0.212 7.544 0.105 1.00 94.88 87 VAL A N 1
ATOM 678 C CA . VAL A 1 87 ? 0.665 6.471 -0.379 1.00 94.88 87 VAL A CA 1
ATOM 679 C C . VAL A 1 87 ? 0.881 6.568 -1.889 1.00 94.88 87 VAL A C 1
ATOM 681 O O . VAL A 1 87 ? 2.030 6.547 -2.323 1.00 94.88 87 VAL A O 1
ATOM 684 N N . LEU A 1 88 ? -0.184 6.720 -2.682 1.00 95.38 88 LEU A N 1
ATOM 685 C CA . LEU A 1 88 ? -0.092 6.831 -4.143 1.00 95.38 88 LEU A CA 1
ATOM 686 C C . LEU A 1 88 ? 0.729 8.054 -4.563 1.00 95.38 88 LEU A C 1
ATOM 688 O O . LEU A 1 88 ? 1.654 7.923 -5.360 1.00 95.38 88 LEU A O 1
ATOM 692 N N . ASN A 1 89 ? 0.470 9.219 -3.964 1.00 94.50 89 ASN A N 1
ATOM 693 C CA . ASN A 1 89 ? 1.248 10.428 -4.241 1.00 94.50 89 ASN A CA 1
ATOM 694 C C . ASN A 1 89 ? 2.726 10.267 -3.864 1.00 94.50 89 ASN A C 1
ATOM 696 O O . ASN A 1 89 ? 3.601 10.709 -4.605 1.00 94.50 89 ASN A O 1
ATOM 700 N N . THR A 1 90 ? 3.022 9.596 -2.747 1.00 93.31 90 THR A N 1
ATOM 701 C CA . THR A 1 90 ? 4.410 9.329 -2.340 1.00 93.31 90 THR A CA 1
ATOM 702 C C . THR A 1 90 ? 5.118 8.416 -3.343 1.00 93.31 90 THR A C 1
ATOM 704 O O . THR A 1 90 ? 6.244 8.708 -3.740 1.00 93.31 90 THR A O 1
ATOM 707 N N . LEU A 1 91 ? 4.454 7.349 -3.803 1.00 92.56 91 LEU A N 1
ATOM 708 C CA . LEU A 1 91 ? 4.991 6.464 -4.842 1.00 92.56 91 LEU A CA 1
ATOM 709 C C . LEU A 1 91 ? 5.207 7.212 -6.165 1.00 92.56 91 LEU A C 1
ATOM 711 O O . LEU A 1 91 ? 6.265 7.072 -6.773 1.00 92.56 91 LEU A O 1
ATOM 715 N N . GLY A 1 92 ? 4.253 8.047 -6.586 1.00 91.56 92 GLY A N 1
ATOM 716 C CA . GLY A 1 92 ? 4.384 8.872 -7.790 1.00 91.56 92 GLY A CA 1
ATOM 717 C C . GLY A 1 92 ? 5.541 9.869 -7.709 1.00 91.56 92 GLY A C 1
ATOM 718 O O . GLY A 1 92 ? 6.289 10.015 -8.678 1.00 91.56 92 GLY A O 1
ATOM 719 N N . SER A 1 93 ? 5.753 10.482 -6.538 1.00 90.00 93 SER A N 1
ATOM 720 C CA . SER A 1 93 ? 6.907 11.355 -6.280 1.00 90.00 93 SER A CA 1
ATOM 721 C C . SER A 1 93 ? 8.212 10.586 -6.425 1.00 90.00 93 SER A C 1
ATOM 723 O O . SER A 1 93 ? 9.098 11.036 -7.139 1.00 90.00 93 SER A O 1
ATOM 725 N N . TRP A 1 94 ? 8.324 9.393 -5.827 1.00 88.56 94 TRP A N 1
ATOM 726 C CA . TRP A 1 94 ? 9.535 8.573 -5.936 1.00 88.56 94 TRP A CA 1
ATOM 727 C C . TRP A 1 94 ? 9.859 8.202 -7.378 1.00 88.56 94 TRP A C 1
ATOM 729 O O . TRP A 1 94 ? 11.018 8.289 -7.778 1.00 88.56 94 TRP A O 1
ATOM 739 N N . ILE A 1 95 ? 8.849 7.819 -8.160 1.00 87.44 95 ILE A N 1
ATOM 740 C CA . ILE A 1 95 ? 9.011 7.504 -9.581 1.00 87.44 95 ILE A CA 1
ATOM 741 C C . ILE A 1 95 ? 9.476 8.746 -10.347 1.00 87.44 95 ILE A C 1
ATOM 743 O O . ILE A 1 95 ? 10.502 8.700 -11.018 1.00 87.44 95 ILE A O 1
ATOM 747 N N . THR A 1 96 ? 8.785 9.876 -10.192 1.00 85.19 96 THR A N 1
ATOM 748 C CA . THR A 1 96 ? 9.104 11.118 -10.915 1.00 85.19 96 THR A CA 1
ATOM 749 C C . THR A 1 96 ? 10.482 11.670 -10.538 1.00 85.19 96 THR A C 1
ATOM 751 O O . THR A 1 96 ? 11.241 12.078 -11.414 1.00 85.19 96 THR A O 1
ATOM 754 N N . GLU A 1 97 ? 10.825 11.659 -9.245 1.00 81.69 97 GLU A N 1
ATOM 755 C CA . GLU A 1 97 ? 12.137 12.062 -8.720 1.00 81.69 97 GLU A CA 1
ATOM 756 C C . GLU A 1 97 ? 13.259 11.175 -9.259 1.00 81.69 97 GLU A C 1
ATOM 758 O O . GLU A 1 97 ? 14.324 11.672 -9.615 1.00 81.69 97 GLU A O 1
ATOM 763 N N . SER A 1 98 ? 13.010 9.870 -9.358 1.00 72.81 98 SER A N 1
ATOM 764 C CA . SER A 1 98 ? 13.982 8.901 -9.868 1.00 72.81 98 SER A CA 1
ATOM 765 C C . SER A 1 98 ? 14.181 8.983 -11.381 1.00 72.81 98 SER A C 1
ATOM 767 O O . SER A 1 98 ? 15.256 8.656 -11.876 1.00 72.81 98 SER A O 1
ATOM 769 N N . SER A 1 99 ? 13.175 9.451 -12.121 1.00 67.56 99 SER A N 1
ATOM 770 C CA . SER A 1 99 ? 13.252 9.672 -13.570 1.00 67.56 99 SER A CA 1
ATOM 771 C C . SER A 1 99 ? 14.027 10.945 -13.955 1.00 67.56 99 SER A C 1
ATOM 773 O O . SER A 1 99 ? 14.260 11.187 -15.141 1.00 67.56 99 SER A O 1
ATOM 775 N N . LEU A 1 100 ? 14.449 11.779 -12.992 1.00 65.44 100 LEU A N 1
ATOM 776 C CA . LEU A 1 100 ? 15.298 12.938 -13.277 1.00 65.44 100 LEU A CA 1
ATOM 777 C C . LEU A 1 100 ? 16.745 12.501 -13.576 1.00 65.44 100 LEU A C 1
ATOM 779 O O . LEU A 1 100 ? 17.335 11.733 -12.814 1.00 65.44 100 LEU A O 1
ATOM 783 N N . PRO A 1 101 ? 17.379 13.031 -14.641 1.00 57.53 101 PRO A N 1
ATOM 784 C CA . PRO A 1 101 ? 18.764 12.709 -14.956 1.00 57.53 101 PRO A CA 1
ATOM 785 C C . PRO A 1 101 ? 19.702 13.231 -13.857 1.00 57.53 101 PRO A C 1
ATOM 787 O O . PRO A 1 101 ? 20.027 14.419 -13.795 1.00 57.53 101 PRO A O 1
ATOM 790 N N . HIS A 1 102 ? 20.164 12.336 -12.983 1.00 56.34 102 HIS A N 1
ATOM 791 C CA . HIS A 1 102 ? 21.198 12.652 -12.004 1.00 56.34 102 HIS A CA 1
ATOM 792 C C . HIS A 1 102 ? 22.546 12.877 -12.709 1.00 56.34 102 HIS A C 1
ATOM 794 O O . HIS A 1 102 ? 23.104 11.988 -13.349 1.00 56.34 102 HIS A O 1
ATOM 800 N N . VAL A 1 103 ? 23.099 14.083 -12.551 1.00 51.94 103 VAL A N 1
ATOM 801 C CA . VAL A 1 103 ? 24.356 14.559 -13.174 1.00 51.94 103 VAL A CA 1
ATOM 802 C C . VAL A 1 103 ? 25.620 13.876 -12.602 1.00 51.94 103 VAL A C 1
ATOM 804 O O . VAL A 1 103 ? 26.733 14.126 -13.058 1.00 51.94 103 VAL A O 1
ATOM 807 N N . THR A 1 104 ? 25.495 12.978 -11.625 1.00 49.00 104 THR A N 1
ATOM 808 C CA . THR A 1 104 ? 26.633 12.416 -10.879 1.00 49.00 104 THR A CA 1
ATOM 809 C C . THR A 1 104 ? 26.800 10.903 -11.056 1.00 49.00 104 THR A C 1
ATOM 811 O O . THR A 1 104 ? 26.217 10.113 -10.327 1.00 49.00 104 THR A O 1
ATOM 814 N N . GLY A 1 105 ? 27.677 10.518 -11.985 1.00 49.09 105 GLY A N 1
ATOM 815 C CA . GLY A 1 105 ? 28.900 9.751 -11.699 1.00 49.09 105 GLY A CA 1
ATOM 816 C C . GLY A 1 105 ? 28.856 8.258 -11.349 1.00 49.09 105 GLY A C 1
ATOM 817 O O . GLY A 1 105 ? 29.938 7.682 -11.280 1.00 49.09 105 GLY A O 1
ATOM 818 N N . ASP A 1 106 ? 27.700 7.617 -11.158 1.00 48.25 106 ASP A N 1
ATOM 819 C CA . ASP A 1 106 ? 27.632 6.151 -10.988 1.00 48.25 106 ASP A CA 1
ATOM 820 C C . ASP A 1 106 ? 26.336 5.572 -11.584 1.00 48.25 106 ASP A C 1
ATOM 822 O O . ASP A 1 106 ? 25.352 5.283 -10.904 1.00 48.25 106 ASP A O 1
ATOM 826 N N . HIS A 1 107 ? 26.300 5.503 -12.916 1.00 53.41 107 HIS A N 1
ATOM 827 C CA . HIS A 1 107 ? 25.068 5.289 -13.679 1.00 53.41 107 HIS A CA 1
ATOM 828 C C . HIS A 1 107 ? 24.529 3.849 -13.640 1.00 53.41 107 HIS A C 1
ATOM 830 O O . HIS A 1 107 ? 23.347 3.645 -13.889 1.00 53.41 107 HIS A O 1
ATOM 836 N N . THR A 1 108 ? 25.347 2.840 -13.329 1.00 53.22 108 THR A N 1
ATOM 837 C CA . THR A 1 108 ? 24.939 1.425 -13.443 1.00 53.22 108 THR A CA 1
ATOM 838 C C . THR A 1 108 ? 24.217 0.895 -12.203 1.00 53.22 108 THR A C 1
ATOM 840 O O . THR A 1 108 ? 23.213 0.194 -12.343 1.00 53.22 108 THR A O 1
ATOM 843 N N . HIS A 1 109 ? 24.673 1.237 -10.994 1.00 52.75 109 HIS A N 1
ATOM 844 C CA . HIS A 1 109 ? 23.996 0.823 -9.755 1.00 52.75 109 HIS A CA 1
ATOM 845 C C . HIS A 1 109 ? 22.687 1.597 -9.557 1.00 52.75 109 HIS A C 1
ATOM 847 O O . HIS A 1 109 ? 21.652 1.009 -9.256 1.00 52.75 109 HIS A O 1
ATOM 853 N N . TYR A 1 110 ? 22.716 2.906 -9.825 1.00 51.28 110 TYR A N 1
ATOM 854 C CA . TYR A 1 110 ? 21.558 3.786 -9.689 1.00 51.28 110 TYR A CA 1
ATOM 855 C C . TYR A 1 110 ? 20.423 3.427 -10.664 1.00 51.28 110 TYR A C 1
ATOM 857 O O . TYR A 1 110 ? 19.274 3.305 -10.250 1.00 51.28 110 TYR A O 1
ATOM 865 N N . ALA A 1 111 ? 20.732 3.158 -11.939 1.00 52.22 111 ALA A N 1
ATOM 866 C CA . ALA A 1 111 ? 19.718 2.763 -12.924 1.00 52.22 111 ALA A CA 1
ATOM 867 C C . ALA A 1 111 ? 19.041 1.419 -12.590 1.00 52.22 111 ALA A C 1
ATOM 869 O O . ALA A 1 111 ? 17.844 1.252 -12.825 1.00 52.22 111 ALA A O 1
ATOM 870 N N . THR A 1 112 ? 19.786 0.474 -12.004 1.00 57.38 112 THR A N 1
ATOM 871 C CA . THR A 1 112 ? 19.247 -0.832 -11.585 1.00 57.38 112 THR A CA 1
ATOM 872 C C . THR A 1 112 ? 18.262 -0.677 -10.421 1.00 57.38 112 THR A C 1
ATOM 874 O O . THR A 1 112 ? 17.195 -1.294 -10.428 1.00 57.38 112 THR A O 1
ATOM 877 N N . ASP A 1 113 ? 18.579 0.194 -9.460 1.00 67.00 113 ASP A N 1
ATOM 878 C CA . ASP A 1 113 ? 17.712 0.483 -8.316 1.00 67.00 113 ASP A CA 1
ATOM 879 C C . ASP A 1 113 ? 16.401 1.164 -8.759 1.00 67.00 113 ASP A C 1
ATOM 881 O O . ASP A 1 113 ? 15.327 0.781 -8.290 1.00 67.00 113 ASP A O 1
ATOM 885 N N . ILE A 1 114 ? 16.456 2.089 -9.726 1.00 63.78 114 ILE A N 1
ATOM 886 C CA . ILE A 1 114 ? 15.260 2.755 -10.275 1.00 63.78 114 ILE A CA 1
ATOM 887 C C . ILE A 1 114 ? 14.374 1.777 -11.044 1.00 63.78 114 ILE A C 1
ATOM 889 O O . ILE A 1 114 ? 13.176 1.709 -10.771 1.00 63.78 114 ILE A O 1
ATOM 893 N N . SER A 1 115 ? 14.950 0.990 -11.962 1.00 71.31 115 SER A N 1
ATOM 894 C CA . SER A 1 115 ? 14.197 -0.017 -12.723 1.00 71.31 115 SER A CA 1
ATOM 895 C C . SER A 1 115 ? 13.485 -0.987 -11.780 1.00 71.31 115 SER A C 1
ATOM 897 O O . SER A 1 115 ? 12.307 -1.278 -11.966 1.00 71.31 115 SER A O 1
ATOM 899 N N . SER A 1 116 ? 14.162 -1.419 -10.710 1.00 80.88 116 SER A N 1
ATOM 900 C CA . SER A 1 116 ? 13.574 -2.320 -9.714 1.00 80.88 116 SER A CA 1
ATOM 901 C C . SER A 1 116 ? 12.418 -1.691 -8.925 1.00 80.88 116 SER A C 1
ATOM 903 O O . SER A 1 116 ? 11.481 -2.392 -8.539 1.00 80.88 116 SER A O 1
ATOM 905 N N . MET A 1 117 ? 12.459 -0.374 -8.692 1.00 85.19 117 MET A N 1
ATOM 906 C CA . MET A 1 117 ? 11.391 0.357 -8.015 1.00 85.19 117 MET A CA 1
ATOM 907 C C . MET A 1 117 ? 10.186 0.562 -8.932 1.00 85.19 117 MET A C 1
ATOM 909 O O . MET A 1 117 ? 9.059 0.327 -8.500 1.00 85.19 117 MET A O 1
ATOM 913 N N . VAL A 1 118 ? 10.417 0.955 -10.187 1.00 87.31 118 VAL A N 1
ATOM 914 C CA . VAL A 1 118 ? 9.370 1.086 -11.211 1.00 87.31 118 VAL A CA 1
ATOM 915 C C . VAL A 1 118 ? 8.632 -0.240 -11.378 1.00 87.31 118 VAL A C 1
ATOM 917 O O . VAL A 1 118 ? 7.408 -0.276 -11.245 1.00 87.31 118 VAL A O 1
ATOM 920 N N . ASP A 1 119 ? 9.365 -1.340 -11.561 1.00 86.69 119 ASP A N 1
ATOM 921 C CA . ASP A 1 119 ? 8.784 -2.680 -11.687 1.00 86.69 119 ASP A CA 1
ATOM 922 C C . ASP A 1 119 ? 7.968 -3.066 -10.445 1.00 86.69 119 ASP A C 1
ATOM 924 O O . ASP A 1 119 ? 6.866 -3.609 -10.559 1.00 86.69 119 ASP A O 1
ATOM 928 N N . ALA A 1 120 ? 8.469 -2.747 -9.247 1.00 89.50 120 ALA A N 1
ATOM 929 C CA . ALA A 1 120 ? 7.760 -3.026 -8.004 1.00 89.50 120 ALA A CA 1
ATOM 930 C C . ALA A 1 120 ? 6.464 -2.208 -7.865 1.00 89.50 120 ALA A C 1
ATOM 932 O O . ALA A 1 120 ? 5.448 -2.747 -7.422 1.00 89.50 120 ALA A O 1
ATOM 933 N N . VAL A 1 121 ? 6.467 -0.932 -8.266 1.00 91.75 121 VAL A N 1
ATOM 934 C CA . VAL A 1 121 ? 5.266 -0.079 -8.265 1.00 91.75 121 VAL A CA 1
ATOM 935 C C . VAL A 1 121 ? 4.242 -0.581 -9.280 1.00 91.75 121 VAL A C 1
ATOM 937 O O . VAL A 1 121 ? 3.069 -0.722 -8.936 1.00 91.75 121 VAL A O 1
ATOM 940 N N . VAL A 1 122 ? 4.664 -0.920 -10.501 1.00 90.31 122 VAL A N 1
ATOM 941 C CA . VAL A 1 122 ? 3.771 -1.486 -11.525 1.00 90.31 122 VAL A CA 1
ATOM 942 C C . VAL A 1 122 ? 3.136 -2.782 -11.026 1.00 90.31 122 VAL A C 1
ATOM 944 O O . VAL A 1 122 ? 1.917 -2.947 -11.103 1.00 90.31 122 VAL A O 1
ATOM 947 N N . PHE A 1 123 ? 3.936 -3.685 -10.460 1.00 91.00 123 PHE A N 1
ATOM 948 C CA . PHE A 1 123 ? 3.434 -4.950 -9.932 1.00 91.00 123 PHE A CA 1
ATOM 949 C C . PHE A 1 123 ? 2.492 -4.750 -8.737 1.00 91.00 123 PHE A C 1
ATOM 951 O O . PHE A 1 123 ? 1.474 -5.433 -8.635 1.00 91.00 123 PHE A O 1
ATOM 958 N N . LEU A 1 124 ? 2.766 -3.780 -7.857 1.00 93.69 124 LEU A N 1
ATOM 959 C CA . LEU A 1 124 ? 1.854 -3.405 -6.775 1.00 93.69 124 LEU A CA 1
ATOM 960 C C . LEU A 1 124 ? 0.489 -2.962 -7.315 1.00 93.69 124 LEU A C 1
ATOM 962 O O . LEU A 1 124 ? -0.537 -3.449 -6.841 1.00 93.69 124 LEU A O 1
ATOM 966 N N . LEU A 1 125 ? 0.467 -2.069 -8.308 1.00 93.44 125 LEU A N 1
ATOM 967 C CA . LEU A 1 125 ? -0.777 -1.585 -8.914 1.00 93.44 125 LEU A CA 1
ATOM 968 C C . LEU A 1 125 ? -1.559 -2.722 -9.581 1.00 93.44 125 LEU A C 1
ATOM 970 O O . LEU A 1 125 ? -2.777 -2.804 -9.428 1.00 93.44 125 LEU A O 1
ATOM 974 N N . GLN A 1 126 ? -0.865 -3.651 -10.242 1.00 91.12 126 GLN A N 1
ATOM 975 C CA . GLN A 1 126 ? -1.483 -4.864 -10.781 1.00 91.12 126 GLN A CA 1
ATOM 976 C C . GLN A 1 126 ? -2.114 -5.714 -9.673 1.00 91.12 126 GLN A C 1
ATOM 978 O O . GLN A 1 126 ? -3.260 -6.135 -9.808 1.00 91.12 126 GLN A O 1
ATOM 983 N N . LEU A 1 127 ? -1.414 -5.937 -8.556 1.00 91.50 127 LEU A N 1
ATOM 984 C CA . LEU A 1 127 ? -1.957 -6.684 -7.417 1.00 91.50 127 LEU A CA 1
ATOM 985 C C . LEU A 1 127 ? -3.190 -6.004 -6.812 1.00 91.50 127 LEU A C 1
ATOM 987 O O . LEU A 1 127 ? -4.144 -6.692 -6.458 1.00 91.50 127 LEU A O 1
ATOM 991 N N . MET A 1 128 ? -3.192 -4.673 -6.722 1.00 92.31 128 MET A N 1
ATOM 992 C CA . MET A 1 128 ? -4.347 -3.896 -6.259 1.00 92.31 128 MET A CA 1
ATOM 993 C C . MET A 1 128 ? -5.540 -4.012 -7.217 1.00 92.31 128 MET A C 1
ATOM 995 O O . MET A 1 128 ? -6.675 -4.106 -6.762 1.00 92.31 128 MET A O 1
ATOM 999 N N . HIS A 1 129 ? -5.293 -4.062 -8.527 1.00 90.25 129 HIS A N 1
ATOM 1000 C CA . HIS A 1 129 ? -6.328 -4.262 -9.543 1.00 90.25 129 HIS A CA 1
ATOM 1001 C C . HIS A 1 129 ? -6.893 -5.696 -9.556 1.00 90.25 129 HIS A C 1
ATOM 1003 O O . HIS A 1 129 ? -8.023 -5.913 -9.985 1.00 90.25 129 HIS A O 1
ATOM 1009 N N . MET A 1 130 ? -6.131 -6.700 -9.108 1.00 89.00 130 MET A N 1
ATOM 1010 C CA . MET A 1 130 ? -6.612 -8.089 -9.023 1.00 89.00 130 MET A CA 1
ATOM 1011 C C . MET A 1 130 ? -7.563 -8.340 -7.842 1.00 89.00 130 MET A C 1
ATOM 1013 O O . MET A 1 130 ? -8.255 -9.356 -7.829 1.00 89.00 130 MET A O 1
ATOM 1017 N N . ASP A 1 131 ? -7.583 -7.462 -6.838 1.00 90.69 131 ASP A N 1
ATOM 1018 C CA . ASP A 1 131 ? -8.539 -7.522 -5.732 1.00 90.69 131 ASP A CA 1
ATOM 1019 C C . ASP A 1 131 ? -9.759 -6.660 -6.076 1.00 90.69 131 ASP A C 1
ATOM 1021 O O . ASP A 1 131 ? -9.642 -5.444 -6.172 1.00 90.69 131 ASP A O 1
ATOM 1025 N N . ASP A 1 132 ? -10.935 -7.269 -6.261 1.00 91.75 132 ASP A N 1
ATOM 1026 C CA . ASP A 1 132 ? -12.143 -6.571 -6.736 1.00 91.75 132 ASP A CA 1
ATOM 1027 C C . ASP A 1 132 ? -12.501 -5.336 -5.901 1.00 91.75 132 ASP A C 1
ATOM 1029 O O . ASP A 1 132 ? -12.936 -4.307 -6.428 1.00 91.75 132 ASP A O 1
ATOM 1033 N N . LYS A 1 133 ? -12.332 -5.432 -4.579 1.00 93.62 133 LYS A N 1
ATOM 1034 C CA . LYS A 1 133 ? -12.695 -4.357 -3.661 1.00 93.62 133 LYS A CA 1
ATOM 1035 C C . LYS A 1 133 ? -11.686 -3.220 -3.755 1.00 93.62 133 LYS A C 1
ATOM 1037 O O . LYS A 1 133 ? -12.073 -2.057 -3.856 1.00 93.62 133 LYS A O 1
ATOM 1042 N N . ILE A 1 134 ? -10.399 -3.548 -3.748 1.00 94.25 134 ILE A N 1
ATOM 1043 C CA . ILE A 1 134 ? -9.339 -2.548 -3.871 1.00 94.25 134 ILE A CA 1
ATOM 1044 C C . ILE A 1 134 ? -9.331 -1.930 -5.264 1.00 94.25 134 ILE A C 1
ATOM 1046 O O . ILE A 1 134 ? -9.162 -0.720 -5.363 1.00 94.25 134 ILE A O 1
ATOM 1050 N N . CYS A 1 135 ? -9.620 -2.698 -6.312 1.00 94.00 135 CYS A N 1
ATOM 1051 C CA . CYS A 1 135 ? -9.785 -2.215 -7.677 1.00 94.00 135 CYS A CA 1
ATOM 1052 C C . CYS A 1 135 ? -10.835 -1.095 -7.753 1.00 94.00 135 CYS A C 1
ATOM 1054 O O . CYS A 1 135 ? -10.601 -0.051 -8.367 1.00 94.00 135 CYS A O 1
ATOM 1056 N N . GLN A 1 136 ? -11.981 -1.269 -7.086 1.00 94.56 136 GLN A N 1
ATOM 1057 C CA . GLN A 1 136 ? -13.011 -0.227 -7.011 1.00 94.56 136 GLN A CA 1
ATOM 1058 C C . GLN A 1 136 ? -12.515 1.021 -6.277 1.00 94.56 136 GLN A C 1
ATOM 1060 O O . GLN A 1 136 ? -12.793 2.134 -6.716 1.00 94.56 1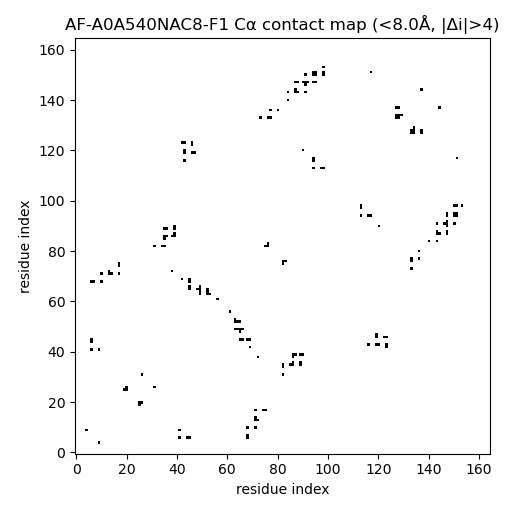36 GLN A O 1
ATOM 1065 N N . ILE A 1 137 ? -11.757 0.846 -5.192 1.00 92.94 137 ILE A N 1
ATOM 1066 C CA . ILE A 1 137 ? -11.204 1.962 -4.418 1.00 92.94 137 ILE A CA 1
ATOM 1067 C C . ILE A 1 137 ? -10.160 2.727 -5.239 1.00 92.94 137 ILE A C 1
ATOM 1069 O O . ILE A 1 137 ? -10.280 3.941 -5.371 1.00 92.94 137 ILE A O 1
ATOM 1073 N N . ILE A 1 138 ? -9.167 2.052 -5.832 1.00 93.56 138 ILE A N 1
ATOM 1074 C CA . ILE A 1 138 ? -8.108 2.712 -6.620 1.00 93.56 138 ILE A CA 1
ATOM 1075 C C . ILE A 1 138 ? -8.665 3.405 -7.869 1.00 93.56 138 ILE A C 1
ATOM 1077 O O . ILE A 1 138 ? -8.114 4.413 -8.296 1.00 93.56 138 ILE A O 1
ATOM 1081 N N . SER A 1 139 ? -9.795 2.937 -8.413 1.00 92.75 139 SER A N 1
ATOM 1082 C CA . SER A 1 139 ? -10.480 3.595 -9.537 1.00 92.75 139 SER A CA 1
ATOM 1083 C C . SER A 1 139 ? -10.969 5.009 -9.195 1.00 92.75 139 SER A C 1
ATOM 1085 O O . SER A 1 139 ? -11.176 5.824 -10.095 1.00 92.75 139 SER A O 1
ATOM 1087 N N . LEU A 1 140 ? -11.133 5.329 -7.906 1.00 94.25 140 LEU A N 1
ATOM 1088 C CA . LEU A 1 140 ? -11.466 6.677 -7.435 1.00 94.25 140 LEU A CA 1
ATOM 1089 C C . LEU A 1 140 ? -10.268 7.641 -7.504 1.00 94.25 140 LEU A C 1
ATOM 1091 O O . LEU A 1 140 ? -10.473 8.851 -7.506 1.00 94.25 140 LEU A O 1
ATOM 1095 N N . PHE A 1 141 ? -9.043 7.115 -7.589 1.00 95.06 141 PHE A N 1
ATOM 1096 C CA . PHE A 1 141 ? -7.775 7.857 -7.577 1.00 95.06 141 PHE A CA 1
ATOM 1097 C C . PHE A 1 141 ? -7.135 7.909 -8.963 1.00 95.06 141 PHE A C 1
ATOM 1099 O O . PHE A 1 141 ? -5.926 7.758 -9.132 1.00 95.06 141 PHE A O 1
ATOM 1106 N N . LYS A 1 142 ? -7.968 8.066 -9.997 1.00 92.69 142 LYS A N 1
ATOM 1107 C CA . LYS A 1 142 ? -7.508 8.033 -11.387 1.00 92.69 142 LYS A CA 1
ATOM 1108 C C . LYS A 1 142 ? -6.397 9.053 -11.654 1.00 92.69 142 LYS A C 1
ATOM 1110 O O . LYS A 1 142 ? -5.454 8.721 -12.354 1.00 92.69 142 LYS A O 1
ATOM 1115 N N . ALA A 1 143 ? -6.487 10.258 -11.091 1.00 94.00 143 ALA A N 1
ATOM 1116 C CA . ALA A 1 143 ? -5.483 11.299 -11.302 1.00 94.00 143 ALA A CA 1
ATOM 1117 C C . ALA A 1 143 ? -4.116 10.911 -10.714 1.00 94.00 143 ALA A C 1
ATOM 1119 O O . ALA A 1 143 ? -3.090 11.122 -11.353 1.00 94.00 143 ALA A O 1
ATOM 1120 N N . GLU A 1 144 ? -4.098 10.310 -9.526 1.00 94.44 144 GLU A N 1
ATOM 1121 C CA . GLU A 1 144 ? -2.880 9.854 -8.858 1.00 94.44 144 GLU A CA 1
ATOM 1122 C C . GLU A 1 144 ? -2.264 8.646 -9.571 1.00 94.44 144 GLU A C 1
ATOM 1124 O O . GLU A 1 144 ? -1.045 8.561 -9.713 1.00 94.44 144 GLU A O 1
ATOM 1129 N N . ILE A 1 145 ? -3.100 7.725 -10.057 1.00 91.56 145 ILE A N 1
ATOM 1130 C CA . ILE A 1 145 ? -2.649 6.600 -10.882 1.00 91.56 145 ILE A CA 1
ATOM 1131 C C . ILE A 1 145 ? -2.082 7.104 -12.212 1.00 91.56 145 ILE A C 1
ATOM 1133 O O . ILE A 1 145 ? -0.980 6.709 -12.583 1.00 91.56 145 ILE A O 1
ATOM 1137 N N . ASP A 1 146 ? -2.783 8.008 -12.900 1.00 90.56 146 ASP A N 1
ATOM 1138 C CA . ASP A 1 146 ? -2.317 8.607 -14.154 1.00 90.56 146 ASP A CA 1
ATOM 1139 C C . ASP A 1 146 ? -0.981 9.356 -13.929 1.00 90.56 146 ASP A C 1
ATOM 1141 O O . ASP A 1 146 ? -0.065 9.217 -14.738 1.00 90.56 146 ASP A O 1
ATOM 1145 N N . TYR A 1 147 ? -0.816 10.052 -12.795 1.00 91.25 147 TYR A N 1
ATOM 1146 C CA . TYR A 1 147 ? 0.442 10.702 -12.396 1.00 91.25 147 TYR A CA 1
ATOM 1147 C C . TYR A 1 147 ? 1.604 9.708 -12.227 1.00 91.25 147 TYR A C 1
ATOM 1149 O O . TYR A 1 147 ? 2.698 9.937 -12.747 1.00 91.25 147 TYR A O 1
ATOM 1157 N N . ILE A 1 148 ? 1.376 8.576 -11.551 1.00 90.75 148 ILE A N 1
ATOM 1158 C CA . ILE A 1 148 ? 2.383 7.508 -11.436 1.00 90.75 148 ILE A CA 1
ATOM 1159 C C . ILE A 1 148 ? 2.749 6.974 -12.828 1.00 90.75 148 ILE A C 1
ATOM 1161 O O . ILE A 1 148 ? 3.928 6.824 -13.147 1.00 90.75 148 ILE A O 1
ATOM 1165 N N . MET A 1 149 ? 1.746 6.706 -13.668 1.00 87.00 149 MET A N 1
ATOM 1166 C CA . MET A 1 149 ? 1.940 6.151 -15.010 1.00 87.00 149 MET A CA 1
ATOM 1167 C C . MET A 1 149 ? 2.685 7.106 -15.946 1.00 87.00 149 MET A C 1
ATOM 1169 O O . MET A 1 149 ? 3.508 6.658 -16.750 1.00 87.00 149 MET A O 1
ATOM 1173 N N . GLU A 1 150 ? 2.445 8.412 -15.836 1.00 86.25 150 GLU A N 1
ATOM 1174 C CA . GLU A 1 150 ? 3.198 9.431 -16.567 1.00 86.25 150 GLU A CA 1
ATOM 1175 C C . GLU A 1 150 ? 4.677 9.407 -16.167 1.00 86.25 150 GLU A C 1
ATOM 1177 O O . GLU A 1 150 ? 5.540 9.374 -17.044 1.00 86.25 150 GLU A O 1
ATOM 1182 N N . GLY A 1 151 ? 4.976 9.308 -14.866 1.00 82.06 151 GLY A N 1
ATOM 1183 C CA . GLY A 1 151 ? 6.347 9.190 -14.360 1.00 82.06 151 GLY A CA 1
ATOM 1184 C C . GLY A 1 151 ? 7.093 7.942 -14.858 1.00 82.06 151 GLY A C 1
ATOM 1185 O O . GLY A 1 151 ? 8.308 7.997 -15.055 1.00 82.06 151 GLY A O 1
ATOM 1186 N N . ILE A 1 152 ? 6.368 6.844 -15.110 1.00 81.31 152 ILE A N 1
ATOM 1187 C CA . ILE A 1 152 ? 6.896 5.601 -15.707 1.00 81.31 152 ILE A CA 1
ATOM 1188 C C . ILE A 1 152 ? 7.119 5.753 -17.222 1.00 81.31 152 ILE A C 1
ATOM 1190 O O . ILE A 1 152 ? 8.026 5.144 -17.784 1.00 81.31 152 ILE A O 1
ATOM 1194 N N . SER A 1 153 ? 6.290 6.551 -17.898 1.00 68.56 153 SER A N 1
ATOM 1195 C CA . SER A 1 153 ? 6.273 6.681 -19.364 1.00 68.56 153 SER A CA 1
ATOM 1196 C C . SER A 1 153 ? 7.338 7.636 -19.924 1.00 68.56 153 SER A C 1
ATOM 1198 O O . SER A 1 153 ? 7.449 7.782 -21.145 1.00 68.56 153 SER A O 1
ATOM 1200 N N . ILE A 1 154 ? 8.141 8.278 -19.070 1.00 56.62 154 ILE A N 1
ATOM 1201 C CA . ILE A 1 154 ? 9.301 9.070 -19.501 1.00 56.62 154 ILE A CA 1
ATOM 1202 C C . ILE A 1 154 ? 10.378 8.090 -20.019 1.00 56.62 154 ILE A C 1
ATOM 1204 O O . ILE A 1 154 ? 10.743 7.150 -19.316 1.00 56.62 154 ILE A O 1
ATOM 1208 N N . PRO A 1 155 ? 10.845 8.233 -21.273 1.00 45.16 155 PRO A N 1
ATOM 1209 C CA . PRO A 1 155 ? 11.383 7.113 -22.037 1.00 45.16 155 PRO A CA 1
ATOM 1210 C C . PRO A 1 155 ? 12.781 6.678 -21.588 1.00 45.16 155 PRO A C 1
ATOM 1212 O O . PRO A 1 155 ? 13.746 7.392 -21.829 1.00 45.16 155 PRO A O 1
ATOM 1215 N N . GLU A 1 156 ? 12.885 5.437 -21.105 1.00 39.41 156 GLU A N 1
ATOM 1216 C CA . GLU A 1 156 ? 13.802 4.428 -21.655 1.00 39.41 156 GLU A CA 1
ATOM 1217 C C . GLU A 1 156 ? 13.264 2.993 -21.401 1.00 39.41 156 GLU A C 1
ATOM 1219 O O . GLU A 1 156 ? 13.380 2.426 -20.324 1.00 39.41 156 GLU A O 1
ATOM 1224 N N . ALA A 1 157 ? 12.661 2.425 -22.459 1.00 41.84 157 ALA A N 1
ATOM 1225 C CA . ALA A 1 157 ? 12.468 0.999 -22.775 1.00 41.84 157 ALA A CA 1
ATOM 1226 C C . ALA A 1 157 ? 11.690 0.057 -21.814 1.00 41.84 157 ALA A C 1
ATOM 1228 O O . ALA A 1 157 ? 12.303 -0.712 -21.084 1.00 41.84 157 ALA A O 1
ATOM 1229 N N . CYS A 1 158 ? 10.363 -0.099 -22.000 1.00 33.75 158 CYS A N 1
ATOM 1230 C CA . CYS A 1 158 ? 9.736 -1.438 -21.914 1.00 33.75 158 CYS A CA 1
ATOM 1231 C C . CYS A 1 158 ? 8.351 -1.536 -22.621 1.00 33.75 158 CYS A C 1
ATOM 1233 O O . CYS A 1 158 ? 7.416 -0.835 -22.238 1.00 33.75 158 CYS A O 1
ATOM 1235 N N . PRO A 1 159 ? 8.163 -2.400 -23.644 1.00 39.78 159 PRO A N 1
ATOM 1236 C CA . PRO A 1 159 ? 6.981 -2.404 -24.525 1.00 39.78 159 PRO A CA 1
ATOM 1237 C C . PRO A 1 159 ? 5.770 -3.251 -24.053 1.00 39.78 159 PRO A C 1
ATOM 1239 O O . PRO A 1 159 ? 5.059 -3.810 -24.888 1.00 39.78 159 PRO A O 1
ATOM 1242 N N . HIS A 1 160 ? 5.479 -3.359 -22.750 1.00 42.12 160 HIS A N 1
ATOM 1243 C CA . HIS A 1 160 ? 4.421 -4.271 -22.252 1.00 42.12 160 HIS A CA 1
ATOM 1244 C C . HIS A 1 160 ? 3.278 -3.636 -21.436 1.00 42.12 160 HIS A C 1
ATOM 1246 O O . HIS A 1 160 ? 2.599 -4.340 -20.696 1.00 42.12 160 HIS A O 1
ATOM 1252 N N . LEU A 1 161 ? 2.991 -2.341 -21.600 1.00 46.72 161 LEU A N 1
ATOM 1253 C CA . LEU A 1 161 ? 1.978 -1.639 -20.785 1.00 46.72 161 LEU A CA 1
ATOM 1254 C C . LEU A 1 161 ? 0.605 -1.402 -21.448 1.00 46.72 161 LEU A C 1
ATOM 1256 O O . LEU A 1 161 ? -0.263 -0.779 -20.848 1.00 46.72 161 LEU A O 1
ATOM 1260 N N . ASN A 1 162 ? 0.336 -1.958 -22.632 1.00 38.38 162 ASN A N 1
ATOM 1261 C CA . ASN A 1 162 ? -0.938 -1.742 -23.344 1.00 38.38 162 ASN A CA 1
ATOM 1262 C C . ASN A 1 162 ? -2.136 -2.584 -22.843 1.00 38.38 162 ASN A C 1
ATOM 1264 O O . ASN A 1 162 ? -3.064 -2.814 -23.613 1.00 38.38 162 ASN A O 1
ATOM 1268 N N . LEU A 1 163 ? -2.147 -3.063 -21.594 1.00 43.25 163 LEU A N 1
ATOM 1269 C CA . LEU A 1 163 ? -3.241 -3.920 -21.101 1.00 43.25 163 LEU A CA 1
ATOM 1270 C C . LEU A 1 163 ? -3.930 -3.449 -19.811 1.00 43.25 163 LEU A C 1
ATOM 1272 O O . LEU A 1 163 ? -4.637 -4.238 -19.194 1.00 43.25 163 LEU A O 1
ATOM 1276 N N . ILE A 1 164 ? -3.743 -2.190 -19.406 1.00 45.28 164 ILE A N 1
ATOM 1277 C CA . ILE A 1 164 ? -4.387 -1.617 -18.205 1.00 45.28 164 ILE A CA 1
ATOM 1278 C C . ILE A 1 164 ? -5.246 -0.391 -18.572 1.00 45.28 164 ILE A C 1
ATOM 1280 O O . ILE A 1 164 ? -5.214 0.633 -17.895 1.00 45.28 164 ILE A O 1
ATOM 1284 N N . ILE A 1 165 ? -5.995 -0.474 -19.677 1.00 39.41 165 ILE A N 1
ATOM 1285 C CA . ILE A 1 165 ? -7.088 0.461 -20.001 1.00 39.41 165 ILE A CA 1
ATOM 1286 C C . ILE A 1 165 ? -8.315 -0.348 -20.405 1.00 39.41 165 ILE A C 1
ATOM 1288 O O . ILE A 1 165 ? -8.150 -1.254 -21.254 1.00 39.41 165 ILE A O 1
#

Foldseek 3Di:
DDPQDPLVVVLVVLVVVLVVCVVPPPQDPVNLVVLLVNVLVSLLNLLVQQVVQVVVDPD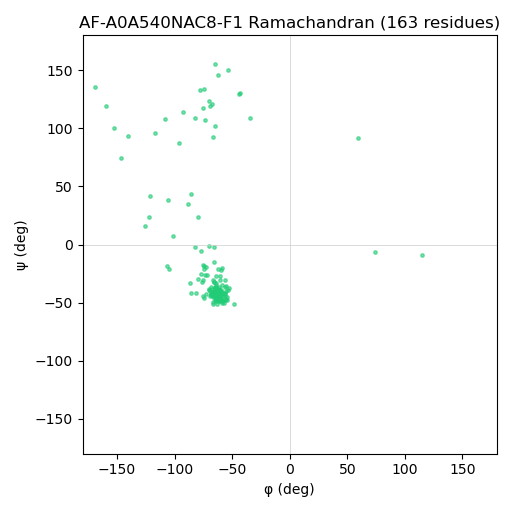PDDDRPSVSSCVSVLVVCLVDVPSVLSSLQVLLCLLLVLLDDDPDDDCPVSVVVNVSSLVSVVVSVVSLCVDVVSVVSVVVVVVSVVSSVVSVPSDDDDDPDPPPD

Radius of gyration: 16.61 Å; Cα contacts (8 Å, |Δi|>4): 102; chains: 1; bounding box: 42×40×44 Å

Sequence (165 aa):
MSQNPPPDNVCAMLRTLITLDSNTTIISQRAFISLGNILPRYLIDVVQCIVEDDKKTTVSISSSSCRYYLIPCFVLFDKSHELLNLVLNTLGSWITESSLPHVTGDHTHYATDISSMVDAVVFLLQLMHMDDKICQIISLFKAEIDYIMEGISIPEACPHLNLII

pLDDT: mean 78.2, std 17.55, range [33.75, 95.38]

Mean predicted aligned error: 9.64 Å

Secondary structure (DSSP, 8-state):
---PPPHHHHHHHHHHHHHHHTTS----HHHHHHHHHHHHHHHHHHHHHHHHHHHH--STT---GGGGGTHHHHHHHHH-HHHHHHHHHHHHHHHHHHTS---SS-HHHHHHHHHHHHHHHHHHHHHHHHSHHHHHHHGGGHHHHHHHHHHH-SSS-----TT--

Organism: Malus baccata (NCBI:txid106549)

Nearest PDB structures (foldseek):
  1few-assembly1_A  TM=2.543E-01  e=5.443E-01  Homo sapiens

Solvent-accessible surface area (backbone atoms only — not comparable to full-atom values): 9647 Å² total; per-residue (Å²): 132,84,88,70,77,56,68,68,57,53,42,52,49,45,47,50,49,54,60,51,40,77,77,43,95,66,82,45,72,68,56,50,56,51,46,35,64,47,48,46,56,50,51,42,56,40,41,51,46,28,58,54,47,52,69,69,48,89,61,90,81,71,76,41,75,47,57,67,62,49,51,50,55,53,56,48,33,76,75,28,60,69,52,42,50,44,24,44,48,50,50,23,47,53,43,42,62,63,65,48,88,74,94,70,96,55,71,68,66,54,51,52,56,48,54,54,48,53,52,29,52,54,50,47,54,51,57,40,54,70,36,71,68,49,29,58,55,55,63,76,41,50,69,49,52,50,50,32,50,52,34,66,64,58,88,80,88,79,99,80,74,92,78,84,124